Protein AF-A0A2S9GBB4-F1 (afdb_monomer_lite)

Secondary structure (DSSP, 8-state):
-HHHHHHHS-HHHHHTTS-TT-EE-SSTTSS--EESHHHHHHHHGGGTTS-EEEEEEEEEEETTEEEEEEEEEETTTEEE--EE-

Sequence (85 aa):
RYLDTVADGSADDVAALYAEDATLEDPVGGGDVHIGRQAIAGCYKVMEGAEIKTELLNFRAGGHEAAFVFAITVGGGMRIEPIEV

Radius of gyration: 12.84 Å; chains: 1; bounding box: 27×25×36 Å

Structure (mmCIF, N/CA/C/O backbone):
data_AF-A0A2S9GBB4-F1
#
_entry.id   AF-A0A2S9GBB4-F1
#
loop_
_atom_site.group_PDB
_atom_site.id
_atom_site.type_symbol
_atom_site.label_atom_id
_atom_site.label_alt_id
_atom_site.label_comp_id
_atom_site.label_asym_id
_atom_site.label_entity_id
_atom_site.label_seq_id
_atom_site.pdbx_PDB_ins_code
_atom_site.Cartn_x
_atom_site.Cartn_y
_atom_site.Cartn_z
_atom_site.occupancy
_atom_site.B_iso_or_equiv
_atom_site.auth_seq_id
_atom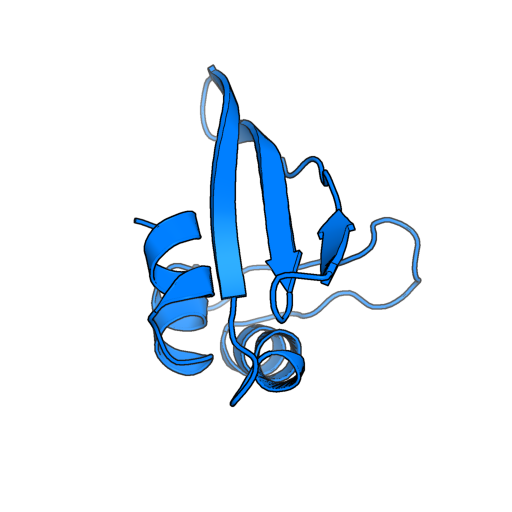_site.auth_comp_id
_atom_site.auth_asym_id
_atom_site.auth_atom_id
_atom_site.pdbx_PDB_model_num
ATOM 1 N N . ARG A 1 1 ? -7.836 -5.714 -2.830 1.00 93.69 1 ARG A N 1
ATOM 2 C CA . ARG A 1 1 ? -6.970 -6.706 -2.148 1.00 93.69 1 ARG A CA 1
ATOM 3 C C . ARG A 1 1 ? -5.804 -6.045 -1.434 1.00 93.69 1 ARG A C 1
ATOM 5 O O . ARG A 1 1 ? -5.777 -6.174 -0.227 1.00 93.69 1 ARG A O 1
ATOM 12 N N . TYR A 1 2 ? -4.861 -5.383 -2.120 1.00 97.44 2 TYR A N 1
ATOM 13 C CA . TYR A 1 2 ? -3.695 -4.772 -1.451 1.00 97.44 2 TYR A CA 1
ATOM 14 C C . TYR A 1 2 ? -4.106 -3.809 -0.325 1.00 97.44 2 TYR A C 1
ATOM 16 O O . TYR A 1 2 ? -3.835 -4.100 0.831 1.00 97.44 2 TYR A O 1
ATOM 24 N N . LEU A 1 3 ? -4.883 -2.766 -0.641 1.00 97.25 3 LEU A N 1
ATOM 25 C CA . LEU A 1 3 ? -5.363 -1.794 0.353 1.00 97.25 3 LEU A CA 1
ATOM 26 C C . LEU A 1 3 ? -6.193 -2.422 1.483 1.00 97.25 3 LEU A C 1
ATOM 28 O O . LEU A 1 3 ? -6.040 -2.023 2.633 1.00 97.25 3 LEU A O 1
ATOM 32 N N . ASP A 1 4 ? -7.024 -3.419 1.170 1.00 97.19 4 ASP A N 1
ATOM 33 C CA . ASP A 1 4 ? -7.795 -4.153 2.184 1.00 97.19 4 ASP A CA 1
ATOM 34 C C . ASP A 1 4 ? -6.862 -4.946 3.115 1.00 97.19 4 ASP A C 1
ATOM 36 O O . ASP A 1 4 ? -7.051 -4.971 4.322 1.00 97.19 4 ASP A O 1
ATOM 40 N N . THR A 1 5 ? -5.808 -5.561 2.566 1.00 97.00 5 THR A N 1
ATOM 41 C CA . THR A 1 5 ? -4.829 -6.337 3.350 1.00 97.00 5 THR A CA 1
ATOM 42 C C . THR A 1 5 ? -3.967 -5.418 4.214 1.00 97.00 5 THR A C 1
ATOM 44 O O . THR A 1 5 ? -3.626 -5.788 5.327 1.00 97.00 5 THR A O 1
ATOM 47 N N . VAL A 1 6 ? -3.653 -4.209 3.738 1.00 95.81 6 VAL A N 1
ATOM 48 C CA . VAL A 1 6 ? -2.966 -3.179 4.537 1.00 95.81 6 VAL A CA 1
ATOM 49 C C . VAL A 1 6 ? -3.840 -2.689 5.698 1.00 95.81 6 VAL A C 1
ATOM 51 O O . VAL A 1 6 ? -3.309 -2.372 6.757 1.00 95.81 6 VAL A O 1
ATOM 54 N N . ALA A 1 7 ? -5.163 -2.618 5.517 1.00 95.69 7 ALA A N 1
ATOM 55 C CA . ALA A 1 7 ? -6.081 -2.184 6.570 1.00 95.69 7 ALA A CA 1
ATOM 56 C C . ALA A 1 7 ? -6.373 -3.283 7.605 1.00 95.69 7 ALA A C 1
ATOM 58 O O . ALA A 1 7 ? -6.364 -3.005 8.802 1.00 95.69 7 ALA A O 1
ATOM 59 N N . ASP A 1 8 ? -6.618 -4.513 7.143 1.00 95.06 8 ASP A N 1
ATOM 60 C CA . ASP A 1 8 ? -7.214 -5.576 7.963 1.00 95.06 8 ASP A CA 1
ATOM 61 C C . ASP A 1 8 ? -6.297 -6.799 8.178 1.00 95.06 8 ASP A C 1
ATOM 63 O O . ASP A 1 8 ? -6.630 -7.695 8.957 1.00 95.06 8 ASP A O 1
ATOM 67 N N . GLY A 1 9 ? -5.172 -6.885 7.463 1.00 95.00 9 GLY A N 1
ATOM 68 C CA . GLY A 1 9 ? -4.252 -8.027 7.474 1.00 95.00 9 GLY A CA 1
ATOM 69 C C . GLY A 1 9 ? -3.027 -7.841 8.371 1.00 95.00 9 GLY A C 1
ATOM 70 O O . GLY A 1 9 ? -2.794 -6.782 8.952 1.00 95.00 9 GLY A O 1
ATOM 71 N N . SER A 1 10 ? -2.216 -8.896 8.476 1.00 96.12 10 SER A N 1
ATOM 72 C CA . SER A 1 10 ? -0.898 -8.831 9.117 1.00 96.12 10 SER A CA 1
ATOM 73 C C . SER A 1 10 ? 0.183 -8.329 8.155 1.00 96.12 10 SER A C 1
ATOM 75 O O . SER A 1 10 ? 0.025 -8.365 6.932 1.00 96.12 10 SER A O 1
ATOM 77 N N . ALA A 1 11 ? 1.334 -7.926 8.698 1.00 96.81 11 ALA A N 1
ATOM 78 C CA . ALA A 1 11 ? 2.493 -7.557 7.888 1.00 96.81 11 ALA A CA 1
ATOM 79 C C . ALA A 1 11 ? 2.946 -8.691 6.943 1.00 96.81 11 ALA A C 1
ATOM 81 O O . ALA A 1 11 ? 3.345 -8.436 5.804 1.00 96.81 11 ALA A O 1
ATOM 82 N N . ASP A 1 12 ? 2.827 -9.945 7.390 1.00 97.31 12 ASP A N 1
ATOM 83 C CA . ASP A 1 12 ? 3.143 -11.122 6.578 1.00 97.31 12 ASP A CA 1
ATOM 84 C C . ASP A 1 12 ? 2.111 -11.333 5.453 1.00 97.31 12 ASP A C 1
ATOM 86 O O . ASP A 1 12 ? 2.486 -11.711 4.340 1.00 97.31 12 ASP A O 1
ATOM 90 N N . ASP A 1 13 ? 0.827 -11.032 5.695 1.00 97.62 13 ASP A N 1
ATOM 91 C CA . ASP A 1 13 ? -0.222 -11.116 4.668 1.00 97.62 13 ASP A CA 1
ATOM 92 C C . ASP A 1 13 ? 0.006 -10.101 3.544 1.00 97.62 13 ASP A C 1
ATOM 94 O O . ASP A 1 13 ? -0.185 -10.423 2.367 1.00 97.62 13 ASP A O 1
ATOM 98 N N . VAL A 1 14 ? 0.445 -8.886 3.893 1.00 97.44 14 VAL A N 1
ATOM 99 C CA . VAL A 1 14 ? 0.796 -7.859 2.904 1.00 97.44 14 VAL A CA 1
ATOM 100 C C . VAL A 1 14 ? 2.038 -8.284 2.123 1.00 97.44 14 VAL A C 1
ATOM 102 O O . VAL A 1 14 ? 2.014 -8.294 0.891 1.00 97.44 14 VAL A O 1
ATOM 105 N N . ALA A 1 15 ? 3.099 -8.721 2.808 1.00 97.94 15 ALA A N 1
ATOM 106 C CA . ALA A 1 15 ? 4.329 -9.186 2.166 1.00 97.94 15 ALA A CA 1
ATOM 107 C C . ALA A 1 15 ? 4.100 -10.387 1.227 1.00 97.94 15 ALA A C 1
ATOM 109 O O . ALA A 1 15 ? 4.791 -10.528 0.216 1.00 97.94 15 ALA A O 1
ATOM 110 N N . ALA A 1 16 ? 3.099 -11.230 1.498 1.00 98.19 16 ALA A N 1
ATOM 111 C CA . ALA A 1 16 ? 2.724 -12.345 0.629 1.00 98.19 16 ALA A CA 1
ATOM 112 C C . ALA A 1 16 ? 2.163 -11.912 -0.743 1.00 98.19 16 ALA A C 1
ATOM 114 O O . ALA A 1 16 ? 2.102 -12.738 -1.658 1.00 98.19 16 ALA A O 1
ATOM 115 N N . LEU A 1 17 ? 1.770 -10.643 -0.914 1.00 98.00 17 LEU A N 1
ATOM 116 C CA . LEU A 1 17 ? 1.345 -10.083 -2.204 1.00 98.00 17 LEU A CA 1
ATOM 117 C C . LEU A 1 17 ? 2.524 -9.749 -3.128 1.00 98.00 17 LEU A C 1
ATOM 119 O O . LEU A 1 17 ? 2.339 -9.675 -4.342 1.00 98.00 17 LEU A O 1
ATOM 123 N N . TYR A 1 18 ? 3.721 -9.572 -2.569 1.00 98.25 18 TYR A N 1
ATOM 124 C CA . TYR A 1 18 ? 4.931 -9.225 -3.309 1.00 98.25 18 TYR A CA 1
ATOM 125 C C . TYR A 1 18 ? 5.598 -10.461 -3.921 1.00 98.25 18 TYR A C 1
ATOM 127 O O . TYR A 1 18 ? 5.406 -11.584 -3.451 1.00 98.25 18 TYR A O 1
ATOM 135 N N . ALA A 1 19 ? 6.424 -10.280 -4.954 1.00 98.56 19 ALA A N 1
ATOM 136 C CA . ALA A 1 19 ? 7.358 -11.318 -5.402 1.00 98.56 19 ALA A CA 1
ATOM 137 C C . ALA A 1 19 ? 8.411 -11.616 -4.314 1.00 98.56 19 ALA A C 1
ATOM 139 O O . ALA A 1 19 ? 8.609 -10.813 -3.403 1.00 98.56 19 ALA A O 1
ATOM 140 N N . GLU A 1 20 ? 9.067 -12.778 -4.379 1.00 97.94 20 GLU A N 1
ATOM 141 C CA . GLU A 1 20 ? 10.067 -13.191 -3.377 1.00 97.94 20 GLU A CA 1
ATOM 142 C C . GLU A 1 20 ? 11.216 -12.178 -3.246 1.00 97.94 20 GLU A C 1
ATOM 144 O O . GLU A 1 20 ? 11.647 -11.873 -2.133 1.00 97.94 20 GLU A O 1
ATOM 149 N N . ASP A 1 21 ? 11.629 -11.609 -4.376 1.00 97.62 21 ASP A N 1
ATOM 150 C CA . ASP A 1 21 ? 12.724 -10.661 -4.576 1.00 97.62 21 ASP A CA 1
ATOM 151 C C . ASP A 1 21 ? 12.254 -9.215 -4.816 1.00 97.62 21 ASP A C 1
ATOM 153 O O . ASP A 1 21 ? 13.034 -8.376 -5.266 1.00 97.62 21 ASP A O 1
ATOM 157 N N . ALA A 1 22 ? 10.987 -8.904 -4.520 1.00 98.25 22 ALA A N 1
ATOM 158 C CA . ALA A 1 22 ? 10.441 -7.568 -4.737 1.00 98.25 22 ALA A CA 1
ATOM 159 C C . ALA A 1 22 ? 11.168 -6.488 -3.924 1.00 98.25 22 ALA A C 1
ATOM 161 O O . ALA A 1 22 ? 11.737 -6.754 -2.863 1.00 98.25 22 ALA A O 1
ATOM 162 N N . THR A 1 23 ? 11.075 -5.248 -4.393 1.00 97.94 23 THR A N 1
ATOM 163 C CA . THR A 1 23 ? 11.593 -4.065 -3.704 1.00 97.94 23 THR A CA 1
ATOM 164 C C . THR A 1 23 ? 10.453 -3.159 -3.254 1.00 97.94 23 THR A C 1
ATOM 166 O O . THR A 1 23 ? 9.483 -2.994 -3.992 1.00 97.94 23 THR A O 1
ATOM 169 N N . LEU A 1 24 ? 10.591 -2.539 -2.083 1.00 97.44 24 LEU A N 1
ATOM 170 C CA . LEU A 1 24 ? 9.691 -1.501 -1.574 1.00 97.44 24 LEU A CA 1
ATOM 171 C C . LEU A 1 24 ? 10.517 -0.320 -1.059 1.00 97.44 24 LEU A C 1
ATOM 173 O O . LEU A 1 24 ? 11.408 -0.508 -0.232 1.00 97.44 24 LEU A O 1
ATOM 177 N N . GLU A 1 25 ? 10.205 0.883 -1.525 1.00 96.88 25 GLU A N 1
ATOM 178 C CA . GLU A 1 25 ? 10.801 2.134 -1.053 1.00 96.88 25 GLU A CA 1
ATOM 179 C C . GLU A 1 25 ? 9.675 3.057 -0.576 1.00 96.88 25 GLU A C 1
ATOM 181 O O . GLU A 1 25 ? 8.869 3.519 -1.383 1.00 96.88 25 GLU A O 1
ATOM 186 N N . ASP A 1 26 ? 9.606 3.303 0.732 1.00 93.44 26 ASP A N 1
ATOM 187 C CA . ASP A 1 26 ? 8.569 4.140 1.338 1.00 93.44 26 ASP A CA 1
ATOM 188 C C . ASP A 1 26 ? 9.156 5.002 2.477 1.00 93.44 26 ASP A C 1
ATOM 190 O O . ASP A 1 26 ? 9.557 4.454 3.509 1.00 93.44 26 ASP A O 1
ATOM 194 N N . PRO A 1 27 ? 9.240 6.341 2.324 1.00 93.25 27 PRO A N 1
ATOM 195 C CA . PRO A 1 27 ? 8.940 7.116 1.118 1.00 93.25 27 PRO A CA 1
ATOM 196 C C . PRO A 1 27 ? 10.072 7.053 0.077 1.00 93.25 27 PRO A C 1
ATOM 198 O O . PRO A 1 27 ? 11.252 6.938 0.415 1.00 93.25 27 PRO A O 1
ATOM 201 N N . VAL A 1 28 ? 9.720 7.249 -1.198 1.00 94.88 28 VAL A N 1
ATOM 202 C CA . VAL A 1 28 ? 10.688 7.346 -2.306 1.00 94.88 28 VAL A CA 1
ATOM 203 C C . VAL A 1 28 ? 11.704 8.471 -2.071 1.00 94.88 28 VAL A C 1
ATOM 205 O O . VAL A 1 28 ? 11.342 9.605 -1.749 1.00 94.88 28 VAL A O 1
ATOM 208 N N . GLY A 1 29 ? 12.988 8.170 -2.267 1.00 93.56 29 GLY A N 1
ATOM 209 C CA . GLY A 1 29 ? 14.112 9.074 -2.029 1.00 93.56 29 GLY A CA 1
ATOM 210 C C . GLY A 1 29 ? 14.560 9.149 -0.566 1.00 93.56 29 GLY A C 1
ATOM 211 O O . GLY A 1 29 ? 15.463 9.928 -0.257 1.00 93.56 29 GLY A O 1
ATOM 212 N N . GLY A 1 30 ? 13.956 8.357 0.330 1.00 88.81 30 GLY A N 1
ATOM 213 C CA . GLY A 1 30 ? 14.281 8.312 1.760 1.00 88.81 30 GLY A CA 1
ATOM 214 C C . GLY A 1 30 ? 15.621 7.644 2.089 1.00 88.81 30 GLY A C 1
ATOM 215 O O . GLY A 1 30 ? 16.142 7.835 3.185 1.00 88.81 30 GLY A O 1
ATOM 216 N N . GLY A 1 31 ? 16.205 6.913 1.134 1.00 88.62 31 GLY A N 1
ATOM 217 C CA . GLY A 1 31 ? 17.523 6.281 1.250 1.00 88.62 31 GLY A CA 1
ATOM 218 C C . GLY A 1 31 ? 17.500 4.800 1.636 1.00 88.62 31 GLY A C 1
ATOM 219 O O . GLY A 1 31 ? 18.507 4.125 1.428 1.00 88.62 31 GLY A O 1
ATOM 220 N N . ASP A 1 32 ? 16.364 4.286 2.114 1.00 92.56 32 ASP A N 1
ATOM 221 C CA . ASP A 1 32 ? 16.173 2.875 2.453 1.00 92.56 32 ASP A CA 1
ATOM 222 C C . ASP A 1 32 ? 15.271 2.181 1.426 1.00 92.56 32 ASP A C 1
ATOM 224 O O . ASP A 1 32 ? 14.142 2.600 1.184 1.00 92.56 32 ASP A O 1
ATOM 228 N N . VAL A 1 33 ? 15.762 1.082 0.849 1.00 97.00 33 VAL A N 1
ATOM 229 C CA . VAL A 1 33 ? 14.984 0.197 -0.028 1.00 97.00 33 VAL A CA 1
ATOM 230 C C . VAL A 1 33 ? 14.897 -1.175 0.632 1.00 97.00 33 VAL A C 1
ATOM 232 O O . VAL A 1 33 ? 15.914 -1.833 0.866 1.00 97.00 33 VAL A O 1
ATOM 235 N N . HIS A 1 34 ? 13.684 -1.630 0.928 1.00 97.50 34 HIS A N 1
ATOM 236 C CA . HIS A 1 34 ? 13.423 -2.961 1.462 1.00 97.50 34 HIS A CA 1
ATOM 237 C C . HIS A 1 34 ? 13.466 -3.984 0.327 1.00 97.50 34 HIS A C 1
ATOM 239 O O . HIS A 1 34 ? 12.663 -3.916 -0.599 1.00 97.50 34 HIS A O 1
ATOM 245 N N . ILE A 1 35 ? 14.396 -4.938 0.401 1.00 98.12 35 ILE A N 1
ATOM 246 C CA . ILE A 1 35 ? 14.603 -5.951 -0.640 1.00 98.12 35 ILE A CA 1
ATOM 247 C C . ILE A 1 35 ? 14.175 -7.322 -0.113 1.00 98.12 35 ILE A C 1
ATOM 249 O O . ILE A 1 35 ? 14.726 -7.831 0.865 1.00 98.12 35 ILE A O 1
ATOM 253 N N . GLY A 1 36 ? 13.205 -7.923 -0.795 1.00 98.25 36 GLY A N 1
ATOM 254 C CA . GLY A 1 36 ? 12.637 -9.231 -0.502 1.00 98.25 36 GLY A CA 1
ATOM 255 C C . GLY A 1 36 ? 11.533 -9.209 0.557 1.00 98.25 36 GLY A C 1
ATOM 256 O O . GLY A 1 36 ? 11.466 -8.335 1.425 1.00 98.25 36 GLY A O 1
ATOM 257 N N . ARG A 1 37 ? 10.663 -10.228 0.514 1.00 97.94 37 ARG A N 1
ATOM 258 C CA . ARG A 1 37 ? 9.448 -10.305 1.354 1.00 97.94 37 ARG A CA 1
ATOM 259 C C . ARG A 1 37 ? 9.703 -10.139 2.849 1.00 97.94 37 ARG A C 1
ATOM 261 O O . ARG A 1 37 ? 8.896 -9.521 3.530 1.00 97.94 37 ARG A O 1
ATOM 268 N N . GLN A 1 38 ? 10.812 -10.668 3.366 1.00 97.38 38 GLN A N 1
ATOM 269 C CA . GLN A 1 38 ? 11.133 -10.550 4.790 1.00 97.38 38 GLN A CA 1
ATOM 270 C C . GLN A 1 38 ? 11.399 -9.092 5.198 1.00 97.38 38 GLN A C 1
ATOM 272 O O . GLN A 1 38 ? 10.942 -8.660 6.256 1.00 97.38 38 GLN A O 1
ATOM 277 N N . ALA A 1 39 ? 12.121 -8.332 4.369 1.00 97.56 39 ALA A N 1
ATOM 278 C CA . ALA A 1 39 ? 12.374 -6.918 4.627 1.00 97.56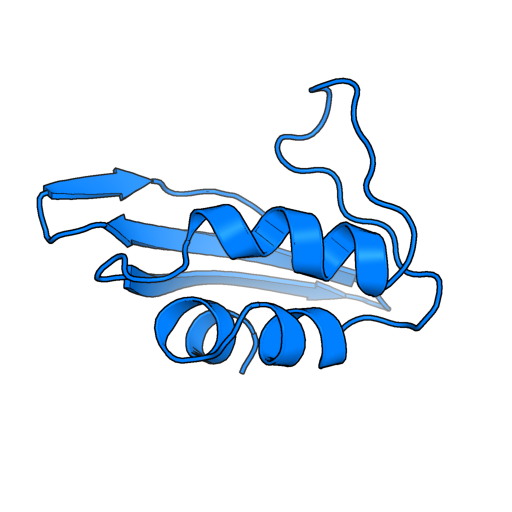 39 ALA A CA 1
ATOM 279 C C . ALA A 1 39 ? 11.081 -6.100 4.499 1.00 97.56 39 ALA A C 1
ATOM 281 O O . ALA A 1 39 ? 10.812 -5.245 5.340 1.00 97.56 39 ALA A O 1
ATOM 282 N N . ILE A 1 40 ? 10.253 -6.424 3.501 1.00 98.06 40 ILE A N 1
ATOM 283 C CA . ILE A 1 40 ? 8.948 -5.792 3.270 1.00 98.06 40 ILE A CA 1
ATOM 284 C C . ILE A 1 40 ? 7.992 -6.04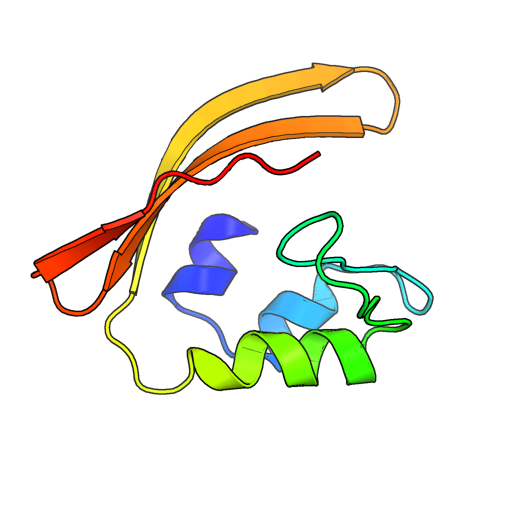4 4.445 1.00 98.06 40 ILE A C 1
ATOM 286 O O . ILE A 1 40 ? 7.390 -5.101 4.949 1.00 98.06 40 ILE A O 1
ATOM 290 N N . ALA A 1 41 ? 7.901 -7.274 4.959 1.00 97.62 41 ALA A N 1
ATOM 291 C CA . ALA A 1 41 ? 7.122 -7.563 6.166 1.00 97.62 41 ALA A CA 1
ATOM 292 C C . ALA A 1 41 ? 7.610 -6.720 7.358 1.00 97.62 41 ALA A C 1
ATOM 294 O O . ALA A 1 41 ? 6.811 -6.185 8.119 1.00 97.62 41 ALA A O 1
ATOM 295 N N . GLY A 1 42 ? 8.929 -6.539 7.500 1.00 96.38 42 GLY A N 1
ATOM 296 C CA . GLY A 1 42 ? 9.509 -5.644 8.504 1.00 96.38 42 GLY A CA 1
ATOM 297 C C . GLY A 1 42 ? 9.027 -4.193 8.392 1.00 96.38 42 GLY A C 1
ATOM 298 O O . GLY A 1 42 ? 8.782 -3.572 9.423 1.00 96.38 42 GLY A O 1
ATOM 299 N N . CYS A 1 43 ? 8.840 -3.685 7.170 1.00 94.81 43 CYS A N 1
ATOM 300 C CA . CYS A 1 43 ? 8.298 -2.349 6.904 1.00 94.81 43 CYS A CA 1
ATOM 301 C C . CYS A 1 43 ? 6.850 -2.213 7.416 1.00 94.81 43 CYS A C 1
ATOM 303 O O . CYS A 1 43 ? 6.542 -1.305 8.186 1.00 94.81 43 CYS A O 1
ATOM 305 N N . TYR A 1 44 ? 5.977 -3.176 7.100 1.00 95.62 44 TYR A N 1
ATOM 306 C CA . TYR A 1 44 ? 4.561 -3.120 7.499 1.00 95.62 44 TYR A CA 1
ATOM 307 C C . TYR A 1 44 ? 4.302 -3.344 8.994 1.00 95.62 44 TYR A C 1
ATOM 309 O O . TYR A 1 44 ? 3.235 -2.975 9.485 1.00 95.62 44 TYR A O 1
ATOM 317 N N . LYS A 1 45 ? 5.261 -3.887 9.758 1.00 95.00 45 LYS A N 1
ATOM 318 C CA . LYS A 1 45 ? 5.098 -4.091 11.212 1.00 95.00 45 LYS A CA 1
ATOM 319 C C . LYS A 1 45 ? 4.830 -2.811 11.995 1.00 95.00 45 LYS A C 1
ATOM 321 O O . LYS A 1 45 ? 4.236 -2.875 13.065 1.00 95.00 45 LYS A O 1
ATOM 326 N N . VAL A 1 46 ? 5.230 -1.651 11.475 1.00 88.44 46 VAL A N 1
ATOM 327 C CA . VAL A 1 46 ? 4.972 -0.351 12.121 1.00 88.44 46 VAL A CA 1
ATOM 328 C C . VAL A 1 46 ? 3.466 -0.063 12.236 1.00 88.44 46 VAL A C 1
ATOM 330 O O . VAL A 1 46 ? 3.051 0.705 13.101 1.00 88.44 46 VAL A O 1
ATOM 333 N N . MET A 1 47 ? 2.645 -0.713 11.406 1.00 85.62 47 MET A N 1
ATOM 334 C CA . MET A 1 47 ? 1.190 -0.560 11.383 1.00 85.62 47 MET A CA 1
ATOM 335 C C . MET A 1 47 ? 0.458 -1.560 12.295 1.00 85.62 47 MET A C 1
ATOM 337 O O . MET A 1 47 ? -0.754 -1.441 12.476 1.00 85.62 47 MET A O 1
ATOM 341 N N . GLU A 1 48 ? 1.154 -2.536 12.895 1.00 87.19 48 GLU A N 1
ATOM 342 C CA . GLU A 1 48 ? 0.516 -3.539 13.754 1.00 87.19 48 GLU A CA 1
ATOM 343 C C . GLU A 1 48 ? -0.171 -2.900 14.969 1.00 87.19 48 GLU A C 1
ATOM 345 O O . GLU A 1 48 ? 0.411 -2.114 15.717 1.00 87.19 48 GLU A O 1
ATOM 350 N N . GLY A 1 49 ? -1.436 -3.270 15.187 1.00 86.88 49 GLY A N 1
ATOM 351 C CA . GLY A 1 49 ? -2.239 -2.783 16.311 1.00 86.88 49 GLY A CA 1
ATOM 352 C C . GLY A 1 49 ? -2.800 -1.366 16.142 1.00 86.88 49 GLY A C 1
ATOM 353 O O . GLY A 1 49 ? -3.537 -0.913 17.020 1.00 86.88 49 GLY A O 1
ATOM 354 N N . ALA A 1 50 ? -2.503 -0.673 15.040 1.00 91.19 50 ALA A N 1
ATOM 355 C CA . ALA A 1 50 ? -3.148 0.590 14.703 1.00 91.19 50 ALA A CA 1
ATOM 356 C C . ALA A 1 50 ? -4.545 0.352 14.096 1.00 91.19 50 ALA A C 1
ATOM 358 O O . ALA A 1 50 ? -4.752 -0.589 13.335 1.00 91.19 50 ALA A O 1
ATOM 359 N N . GLU A 1 51 ? -5.515 1.224 14.396 1.00 94.12 51 GLU A N 1
ATOM 360 C CA . GLU A 1 51 ? -6.783 1.247 13.653 1.00 94.12 51 GLU A CA 1
ATOM 361 C C . GLU A 1 51 ? -6.544 1.945 12.311 1.00 94.12 51 GLU A C 1
ATOM 363 O O . GLU A 1 51 ? -6.403 3.171 12.266 1.00 94.12 51 GLU A O 1
ATOM 368 N N . ILE A 1 52 ? -6.486 1.162 11.235 1.00 95.88 52 ILE A N 1
ATOM 369 C CA . ILE A 1 52 ? -6.214 1.634 9.878 1.00 95.88 52 ILE A CA 1
ATOM 370 C C . ILE A 1 52 ? -7.473 1.521 9.020 1.00 95.88 52 ILE A C 1
ATOM 372 O O . ILE A 1 52 ? -8.186 0.524 9.055 1.00 95.88 52 ILE A O 1
ATOM 376 N N . LYS A 1 53 ? -7.743 2.551 8.215 1.00 97.12 53 LYS A N 1
ATOM 377 C CA . LYS A 1 53 ? -8.719 2.501 7.117 1.00 97.12 53 LYS A CA 1
ATOM 378 C C . LYS A 1 53 ? -8.066 2.971 5.835 1.00 97.12 53 LYS A C 1
ATOM 380 O O . LYS A 1 53 ? -7.380 3.993 5.845 1.00 97.12 53 LYS A O 1
ATOM 385 N N . THR A 1 54 ? -8.326 2.265 4.743 1.00 97.88 54 THR A N 1
ATOM 386 C CA . THR A 1 54 ? -7.821 2.611 3.415 1.00 97.88 54 THR A CA 1
ATOM 387 C C . THR A 1 54 ? -8.962 2.961 2.458 1.00 97.88 54 THR A C 1
ATOM 389 O O . THR A 1 54 ? -10.070 2.438 2.562 1.00 97.88 54 THR A O 1
ATOM 392 N N . GLU A 1 55 ? -8.709 3.882 1.529 1.00 98.12 55 GLU A N 1
ATOM 393 C CA . GLU A 1 55 ? -9.665 4.313 0.501 1.00 98.12 55 GLU A CA 1
ATOM 394 C C . GLU A 1 55 ? -8.927 4.538 -0.822 1.00 98.12 55 GLU A C 1
ATOM 396 O O . GLU A 1 55 ? -7.992 5.331 -0.873 1.00 98.12 55 GLU A O 1
ATOM 401 N N . LEU A 1 56 ? -9.343 3.877 -1.906 1.00 98.44 56 LEU A N 1
ATOM 402 C CA . LEU A 1 56 ? -8.778 4.120 -3.236 1.00 98.44 56 LEU A CA 1
ATOM 403 C C . LEU A 1 56 ? -9.380 5.394 -3.847 1.00 98.44 56 LEU A C 1
ATOM 405 O O . LEU A 1 56 ? -10.584 5.448 -4.089 1.00 98.44 56 LEU A O 1
ATOM 409 N N . LEU A 1 57 ? -8.542 6.387 -4.153 1.00 98.56 57 LEU A N 1
ATOM 410 C CA . LEU A 1 57 ? -8.974 7.684 -4.688 1.00 98.56 57 LEU A CA 1
ATOM 411 C C . LEU A 1 57 ? -8.852 7.754 -6.215 1.00 98.56 57 LEU A C 1
ATOM 413 O O . LEU A 1 57 ? -9.735 8.274 -6.897 1.00 98.56 57 LEU A O 1
ATOM 417 N N . ASN A 1 58 ? -7.755 7.239 -6.774 1.00 98.44 58 ASN A N 1
ATOM 418 C CA . ASN A 1 58 ? -7.524 7.213 -8.217 1.00 98.44 58 ASN A CA 1
ATOM 419 C C . ASN A 1 58 ? -6.644 6.022 -8.604 1.00 98.44 58 ASN A C 1
ATOM 421 O O . ASN A 1 58 ? -5.786 5.611 -7.832 1.00 98.44 58 ASN A O 1
ATOM 425 N N . PHE A 1 59 ? -6.839 5.490 -9.808 1.00 98.12 59 PHE A N 1
ATOM 426 C CA . PHE A 1 59 ? -6.121 4.322 -10.309 1.00 98.12 59 PHE A CA 1
ATOM 427 C C . PHE A 1 59 ? -5.902 4.428 -11.819 1.00 98.12 59 PHE A C 1
ATOM 429 O O . PHE A 1 59 ? -6.816 4.774 -12.586 1.00 98.12 59 PHE A O 1
ATOM 436 N N . ARG A 1 60 ? -4.685 4.111 -12.256 1.00 98.38 60 ARG A N 1
ATOM 437 C CA . ARG A 1 60 ? -4.284 3.991 -13.658 1.00 98.38 60 ARG A CA 1
ATOM 438 C C . ARG A 1 60 ? -3.349 2.794 -13.785 1.00 98.38 60 ARG A C 1
ATOM 440 O O . ARG A 1 60 ? -2.329 2.751 -13.116 1.00 98.38 60 ARG A O 1
ATOM 447 N N . ALA A 1 61 ? -3.672 1.860 -14.671 1.00 97.69 61 ALA A N 1
ATOM 448 C CA . ALA A 1 61 ? -2.801 0.732 -14.990 1.00 97.69 61 ALA A CA 1
ATOM 449 C C . ALA A 1 61 ? -2.415 0.744 -16.468 1.00 97.69 61 ALA A C 1
ATOM 451 O O . ALA A 1 61 ? -3.198 1.181 -17.318 1.00 97.69 61 ALA A O 1
ATOM 452 N N . GLY A 1 62 ? -1.225 0.231 -16.765 1.00 97.56 62 GLY A N 1
ATOM 453 C CA . GLY A 1 62 ? -0.721 0.070 -18.123 1.00 97.56 62 GLY A CA 1
ATOM 454 C C . GLY A 1 62 ? 0.469 -0.883 -18.156 1.00 97.56 62 GLY A C 1
ATOM 455 O O . GLY A 1 62 ? 1.364 -0.794 -17.325 1.00 97.56 62 GLY A O 1
ATOM 456 N N . GLY A 1 63 ? 0.487 -1.808 -19.118 1.00 97.12 63 GLY A N 1
ATOM 457 C CA . GLY A 1 63 ? 1.559 -2.802 -19.213 1.00 97.12 63 GLY A CA 1
ATOM 458 C C . GLY A 1 63 ? 1.671 -3.652 -17.942 1.00 97.12 63 GLY A C 1
ATOM 459 O O . GLY A 1 63 ? 0.753 -4.410 -17.632 1.00 97.12 63 GLY A O 1
ATOM 460 N N . HIS A 1 64 ? 2.796 -3.518 -17.237 1.00 97.12 64 HIS A N 1
ATOM 461 C CA . HIS A 1 64 ? 3.124 -4.252 -16.008 1.00 97.12 64 HIS A CA 1
ATOM 462 C C . HIS A 1 64 ? 3.100 -3.379 -14.744 1.00 97.12 64 HIS A C 1
ATOM 464 O O . HIS A 1 64 ? 3.520 -3.842 -13.690 1.00 97.12 64 HIS A O 1
ATOM 470 N N . GLU A 1 65 ? 2.614 -2.141 -14.845 1.00 97.69 65 GLU A N 1
ATOM 471 C CA . GLU A 1 65 ? 2.666 -1.142 -13.774 1.00 97.69 65 GLU A CA 1
ATOM 472 C C . GLU A 1 65 ? 1.268 -0.600 -13.452 1.00 97.69 65 GLU A C 1
ATOM 474 O O . GLU A 1 65 ? 0.349 -0.618 -14.290 1.00 97.69 65 GLU A O 1
ATOM 479 N N . ALA A 1 66 ? 1.105 -0.097 -12.228 1.00 97.69 66 ALA A N 1
ATOM 480 C CA . ALA A 1 66 ? -0.116 0.557 -11.788 1.00 97.69 66 ALA A CA 1
ATOM 481 C C . ALA A 1 66 ? 0.205 1.733 -10.866 1.00 97.69 66 ALA A C 1
ATOM 483 O O . ALA A 1 66 ? 0.737 1.546 -9.785 1.00 97.69 66 ALA A O 1
ATOM 484 N N . ALA A 1 67 ? -0.219 2.931 -11.263 1.00 98.06 67 ALA A N 1
ATOM 485 C CA . ALA A 1 67 ? -0.150 4.119 -10.431 1.00 98.06 67 ALA A CA 1
ATOM 486 C C . ALA A 1 67 ? -1.492 4.348 -9.733 1.00 98.06 67 ALA A C 1
ATOM 488 O O . ALA A 1 67 ? -2.547 4.380 -10.386 1.00 98.06 67 ALA A O 1
ATOM 489 N N . PHE A 1 68 ? -1.475 4.555 -8.423 1.00 98.19 68 PHE A N 1
ATOM 490 C CA . PHE A 1 68 ? -2.696 4.818 -7.675 1.00 98.19 68 PHE A CA 1
ATOM 491 C C . PHE A 1 68 ? -2.486 5.763 -6.505 1.00 98.19 68 PHE A C 1
ATOM 493 O O . PHE A 1 68 ? -1.459 5.758 -5.838 1.00 98.19 68 PHE A O 1
ATOM 500 N N . VAL A 1 69 ? -3.506 6.584 -6.278 1.00 98.50 69 VAL A N 1
ATOM 501 C CA . VAL A 1 69 ? -3.603 7.479 -5.128 1.00 98.50 69 VAL A CA 1
ATOM 502 C C . VAL A 1 69 ? -4.643 6.887 -4.199 1.00 98.50 69 VAL A C 1
ATOM 504 O O . VAL A 1 69 ? -5.738 6.518 -4.639 1.00 98.50 69 VAL A O 1
ATOM 507 N N . PHE A 1 70 ? -4.317 6.803 -2.923 1.00 98.31 70 PHE A N 1
ATOM 508 C CA . PHE A 1 70 ? -5.205 6.274 -1.901 1.00 98.31 70 PHE A CA 1
ATOM 509 C C . PHE A 1 70 ? -5.065 7.092 -0.628 1.00 98.31 70 PHE A C 1
ATOM 511 O O . PHE A 1 70 ? -4.126 7.866 -0.491 1.00 98.31 70 PHE A O 1
ATOM 518 N N . ALA A 1 71 ? -6.009 6.944 0.290 1.00 98.12 71 ALA A N 1
ATOM 519 C CA . ALA A 1 71 ? -5.912 7.526 1.612 1.00 98.12 71 ALA A CA 1
ATOM 520 C C . ALA A 1 71 ? -5.728 6.449 2.669 1.00 98.12 71 ALA A C 1
ATOM 522 O O . ALA A 1 71 ? -6.383 5.410 2.616 1.00 98.12 71 ALA A O 1
ATOM 523 N N . ILE A 1 72 ? -4.894 6.747 3.659 1.00 96.81 72 ILE A N 1
ATOM 524 C CA . ILE A 1 72 ? -4.761 5.997 4.904 1.00 96.81 72 ILE A CA 1
ATOM 525 C C . ILE A 1 72 ? -5.291 6.890 6.020 1.00 96.81 72 ILE A C 1
ATOM 527 O O . ILE A 1 72 ?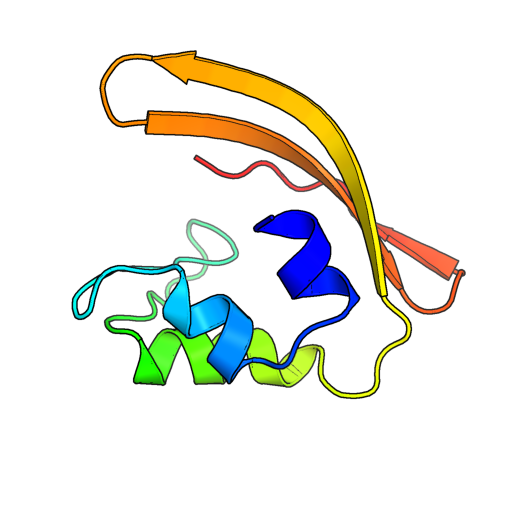 -4.834 8.021 6.185 1.00 96.81 72 ILE A O 1
ATOM 531 N N . THR A 1 73 ? -6.253 6.391 6.791 1.00 97.31 73 THR A N 1
ATOM 532 C CA . THR A 1 73 ? -6.736 7.044 8.012 1.00 97.31 73 THR A CA 1
ATOM 533 C C . THR A 1 73 ? -6.332 6.217 9.226 1.00 97.31 73 THR A C 1
ATOM 535 O O . THR A 1 73 ? -6.712 5.053 9.316 1.00 97.31 73 THR A O 1
ATOM 538 N N . VAL A 1 74 ? -5.595 6.822 10.159 1.00 95.00 74 VAL A N 1
ATOM 539 C CA . VAL A 1 74 ? -5.090 6.177 11.382 1.00 95.00 74 VAL A CA 1
ATOM 540 C C . VAL A 1 74 ? -5.847 6.704 12.600 1.00 95.00 74 VAL A C 1
ATOM 542 O O . VAL A 1 74 ? -5.903 7.919 12.823 1.00 95.00 74 VAL A O 1
ATOM 545 N N . GLY A 1 75 ? -6.449 5.802 13.382 1.00 93.12 75 GLY A N 1
ATOM 546 C CA . GLY A 1 75 ? -7.143 6.118 14.641 1.00 93.12 75 GLY A CA 1
ATOM 547 C C . GLY A 1 75 ? -8.266 7.155 14.509 1.00 93.12 75 GLY A C 1
ATOM 548 O O . GLY A 1 75 ? -8.565 7.867 15.464 1.00 93.12 75 GLY A O 1
ATOM 549 N N . GLY A 1 76 ? -8.822 7.324 13.304 1.00 88.50 76 GLY A N 1
ATOM 550 C CA . GLY A 1 76 ? -9.855 8.320 12.998 1.00 88.50 76 GLY A CA 1
ATOM 551 C C . GLY A 1 76 ? -9.401 9.787 13.016 1.00 88.50 76 GLY A C 1
ATOM 552 O O . GLY A 1 76 ? -10.252 10.665 12.886 1.00 88.50 76 GLY A O 1
ATOM 553 N N . GLY A 1 77 ? -8.102 10.069 13.174 1.00 90.31 77 GLY A N 1
ATOM 554 C CA . GLY A 1 77 ? -7.588 11.436 13.339 1.00 90.31 77 GLY A CA 1
ATOM 555 C C . GLY A 1 77 ? -6.576 11.875 12.282 1.00 90.31 77 GLY A C 1
ATOM 556 O O . GLY A 1 77 ? -6.653 13.000 11.792 1.00 90.31 77 GLY A O 1
ATOM 557 N N . MET A 1 78 ? -5.634 11.003 11.916 1.00 95.12 78 MET A N 1
ATOM 558 C CA . MET A 1 78 ? -4.598 11.321 10.929 1.00 95.12 78 MET A CA 1
ATOM 559 C C . MET A 1 78 ? -4.986 10.753 9.567 1.00 95.12 78 MET A C 1
ATOM 561 O O . MET A 1 78 ? -5.221 9.552 9.467 1.00 95.12 78 MET A O 1
ATOM 565 N N . ARG A 1 79 ? -5.023 11.596 8.528 1.00 96.44 79 ARG A N 1
ATOM 566 C CA . ARG A 1 79 ? -5.245 11.183 7.136 1.00 96.44 79 ARG A CA 1
ATOM 567 C C . ARG A 1 79 ? -4.040 11.550 6.278 1.00 96.44 79 ARG A C 1
ATOM 569 O O . ARG A 1 79 ? -3.604 12.698 6.297 1.00 96.44 79 ARG A O 1
ATOM 576 N N . ILE A 1 80 ? -3.534 10.578 5.530 1.00 95.75 80 ILE A N 1
ATOM 577 C CA . ILE A 1 80 ? -2.404 10.718 4.605 1.00 95.75 80 ILE A CA 1
ATOM 578 C C . ILE A 1 80 ? -2.867 10.223 3.235 1.00 95.75 80 ILE A C 1
ATOM 580 O O . ILE A 1 80 ? -3.584 9.226 3.173 1.00 95.75 80 ILE A O 1
ATOM 584 N N . GLU A 1 81 ? -2.479 10.907 2.157 1.00 97.62 81 GLU A N 1
ATOM 585 C CA . GLU A 1 81 ? -2.868 10.560 0.782 1.00 97.62 81 GLU A CA 1
ATOM 586 C C . GLU A 1 81 ? -1.633 10.284 -0.097 1.00 97.62 81 GLU A C 1
ATOM 588 O O . GLU A 1 81 ? -1.210 11.159 -0.858 1.00 97.62 81 GLU A O 1
ATOM 593 N N . PRO A 1 82 ? -0.994 9.107 0.052 1.00 96.12 82 PRO A N 1
ATOM 594 C CA . PRO A 1 82 ? 0.161 8.726 -0.755 1.00 96.12 82 PRO A CA 1
ATOM 595 C C . PRO A 1 82 ? -0.203 8.382 -2.208 1.00 96.12 82 PRO A C 1
ATOM 597 O O . PRO A 1 82 ? -1.357 8.110 -2.559 1.00 96.12 82 PRO A O 1
ATOM 600 N N . ILE A 1 83 ? 0.837 8.360 -3.045 1.00 96.69 83 ILE A N 1
ATOM 601 C CA . ILE A 1 83 ? 0.823 7.785 -4.389 1.00 96.69 83 ILE A CA 1
ATOM 602 C C . ILE A 1 83 ? 1.814 6.618 -4.441 1.00 96.69 83 ILE A C 1
ATOM 604 O O . ILE A 1 83 ? 2.956 6.769 -4.016 1.00 96.69 83 ILE A O 1
ATOM 608 N N . GLU A 1 84 ? 1.375 5.484 -4.977 1.00 95.69 84 GLU A N 1
ATOM 609 C CA . GLU A 1 84 ? 2.208 4.309 -5.264 1.00 95.69 84 GLU A CA 1
ATOM 610 C C . GLU A 1 84 ? 2.258 4.056 -6.779 1.00 95.69 84 GLU A C 1
ATOM 612 O O . GLU A 1 84 ? 1.323 4.432 -7.502 1.00 95.69 84 GLU A O 1
ATOM 617 N N . VAL A 1 85 ? 3.357 3.451 -7.247 1.00 92.69 85 VAL A N 1
ATOM 618 C CA . VAL A 1 85 ? 3.624 3.060 -8.646 1.00 92.69 85 VAL A CA 1
ATOM 619 C C . VAL A 1 85 ? 4.217 1.661 -8.734 1.00 92.69 85 VAL A C 1
ATOM 621 O O . VAL A 1 85 ? 4.997 1.306 -7.823 1.00 92.69 85 VAL A O 1
#

Foldseek 3Di:
DLQVCLQPHALLSNLVVADQQDWDDVPPPPPDIQTGSVSSSVVSNVCPPWRKDKAWDDWDDDDPDIKTWMWIDTPNPDIDIDIDD

pLDDT: mean 95.89, std 3.02, range [85.62, 98.56]

=== Feature glossary ===
The features interleaved in this record are:

— What the protein is —

Sequence gives the chain of amino acids in standard one-letter code (A=alanine, C=cysteine, …, Y=tyrosine), read N→C. It is the only feature that is directly encoded by the gene; all structural features are derived from the folded form of this sequence.

Database cross-references. InterPro integrates a dozen domain/family signature databases into unified entries with residue-range hits. GO terms attach function/process/location labels with evidence codes. CATH codes position the fold in a four-level structural taxonomy. Organism is the NCBI-taxonomy species name.

— Where its atoms are —

Atomic coordinates in PDBx/mmCIF format — the same representation the Protein Data Bank distributes. Each line of the _atom_site loop places one backbone atom in Cartesian space (units: ångströms, origin: arbitrary).

The six renders are orthographic views along the three Cartesian axes in both directions. Representation (cartoon, sticks, or surface) and color scheme (sequence-rainbow or by-chain) vary across proteins so the training set covers all the common visualization conventions.

— Local backbone conformation —

Eight-state secondary structure (DSSP): H is the canonical α-helix, G the tighter 3₁₀-helix, I the wider π-helix; E/B are β-structure, T and S are turns and bends, and '-' is everything else. DSSP derives these from the pattern of main-chain N–H···O=C hydrogen bonds, not from the sequence.

P-SEA three-state annotation labels each residue as helix, strand, or coil based purely on the geometry of the Cα trace. It serves as a fallback when the full backbone (and thus DSSP) is unavailable.

The φ/ψ torsion pair specifies the backbone conformation at each residue. φ rotates about the N–Cα bond, ψ about the Cα–C bond. Steric clashes forbid most of the (φ, ψ) plane — the allowed regions (α-helix basin, β-sheet basin, left-handed helix) are the Ramachandran-allowed regions.

— Global shape and packing —

The geometric summary reports three shape descriptors. Rg (radius of gyration) measures how spread out the Cα atoms are about their centre of mass; compact globular proteins have small Rg, elongated or unfolded ones large. Cα contacts (<8 Å, |i−j|>4) count long-range residue pairs in spatial proximity — high for tightly packed folds, near zero for rods or random coil. The bounding-box extents give the protein's footprint along x, y, z in Å.

Solvent-accessible surface area (SASA) is the area in Å² traced out by the centre of a 1.4 Å probe sphere (a water molecule) rolled over the protein's van der Waals surface (Shrake–Rupley / Lee–Richards construction). Buried residues have near-zero SASA; fully exposed residues can exceed 200 Å². The total SASA scales roughly with the number of surface residues.

The contact map is a binary N×N matrix image: pixel (i, j) is dark where Cα_i and Cα_j are within 8 Å and |i−j|>4. Because the |i−j|>4 filter removes local helical contacts, off-diagonal stripes parallel to the main diagonal indicate parallel β-sheets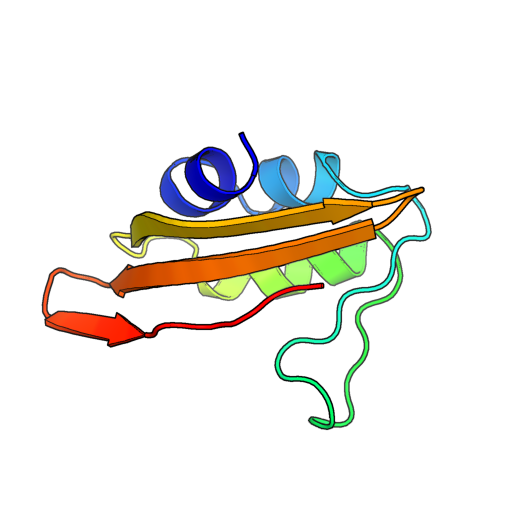; stripes perpendicular to it indicate antiparallel β-sheets. The Ramachandran plot scatters every residue's (φ, ψ) pair against the sterically allowed regions. The PAE heatmap renders the predicted-aligned-error matrix.

— Structural neighborhood —

3Di is Foldseek's structural alphabet. Each residue is assigned one of twenty discrete states based on how its Cα sits relative to its spatial (not sequential) neighbors. Aligning 3Di strings finds structural homologs roughly as well as full 3D superposition, but orders of magnitude faster.

Nearest PDB neighbors are the top structural matches found by Foldseek when searching this structure against the entire Protein Data Bank. Each hit reports a TM-score (0 to 1; >0.5 almost always implies the same fold) and an E-value. These are *structural* homologs — they may share no detectable sequence similarity.

— Confidence and disorder —

For AlphaFold models, the B-factor field carries pLDDT — the model's own estimate of local accuracy on a 0–100 scale. Regions with pLDDT<50 should be treated as essentially unmodeled; they often correspond to intrinsically disordered segments.

Crystallographic B-factors measure how much each atom's electron density is smeared out, in Å². They rise in mobile loops and surface residues and fall in the buried interior. In AlphaFold models this column is repurposed to hold pLDDT instead.

Predicted aligned error i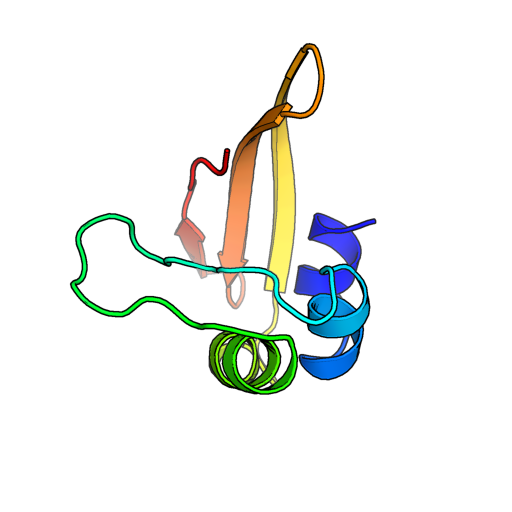s AlphaFold's pairwise confidence. Unlike pLDDT (per-residue), PAE is per-residue-pair and captures whether two parts of the structure are correctly placed relative to each other. Units are ångströms of expected positional error.